Protein AF-A0A838LSX4-F1 (afdb_monomer)

Solvent-accessible surface area (backbone atoms only — not comparable to full-atom values): 9476 Å² total; per-residue (Å²): 144,74,70,77,76,72,71,79,78,75,76,94,67,82,82,68,80,80,72,77,83,83,76,77,92,66,97,64,89,69,87,85,80,82,88,71,59,92,86,58,56,43,78,74,40,74,70,41,43,54,50,51,55,50,60,54,26,50,59,39,53,52,52,49,52,52,52,51,52,51,51,52,49,24,51,74,71,32,69,74,45,32,50,52,50,56,55,54,53,70,35,70,69,42,47,53,48,52,53,51,32,49,53,31,48,53,54,39,52,56,54,46,39,66,45,46,34,74,77,55,77,50,71,60,88,96,43,67,61,58,46,68,58,53,29,49,51,50,54,52,53,50,51,53,51,51,51,52,51,41,49,78,69,61,77,110

Foldseek 3Di:
DPPPVVPPPDDDDPPDPPDPPDDDDDPDPPDDDDDADPPCNLVPDVVSVLVVLLVVLVVLVVVVVVLVVCLVVLVVVDDVSNVVSVVVCPDPVNVVSVVVNVVSVVSNQLVVLLVVCVVDFDDDPPDTDPSVVSSVVSVVVVVVVVVVVCVVVVVD

Structure (mmCIF, N/CA/C/O backbone):
data_AF-A0A838LSX4-F1
#
_entry.id   AF-A0A838LSX4-F1
#
loop_
_atom_site.group_PDB
_atom_site.id
_atom_site.type_symbol
_atom_site.label_atom_id
_atom_site.label_alt_id
_atom_site.label_comp_id
_atom_site.label_asym_id
_atom_site.label_entity_id
_atom_site.label_seq_id
_atom_site.pdbx_PDB_ins_code
_atom_site.Cartn_x
_atom_site.Cartn_y
_atom_site.Cartn_z
_atom_site.occupancy
_atom_site.B_iso_or_equiv
_atom_site.auth_seq_id
_atom_site.auth_comp_id
_atom_site.auth_asym_id
_atom_site.auth_atom_id
_atom_site.pdbx_PDB_model_num
ATOM 1 N N . MET A 1 1 ? 42.060 -38.963 18.675 1.00 53.47 1 MET A N 1
ATOM 2 C CA . MET A 1 1 ? 40.838 -38.138 18.550 1.00 53.47 1 MET A CA 1
ATOM 3 C C . MET A 1 1 ? 40.656 -37.359 19.849 1.00 53.47 1 MET A C 1
ATOM 5 O O . MET A 1 1 ? 39.907 -37.780 20.714 1.00 53.47 1 MET A O 1
ATOM 9 N N . GLY A 1 2 ? 41.459 -36.313 20.049 1.00 52.62 2 GLY A N 1
ATOM 10 C CA . GLY A 1 2 ? 41.552 -35.622 21.344 1.00 52.62 2 GLY A CA 1
ATOM 11 C C . GLY A 1 2 ? 42.337 -34.308 21.316 1.00 52.62 2 GLY A C 1
ATOM 12 O O . GLY A 1 2 ? 42.137 -33.486 22.196 1.00 52.62 2 GLY A O 1
ATOM 13 N N . GLU A 1 3 ? 43.154 -34.060 20.284 1.00 52.06 3 GLU A N 1
ATOM 14 C CA . GLU A 1 3 ? 43.886 -32.787 20.151 1.00 52.06 3 GLU A CA 1
ATOM 15 C C . GLU A 1 3 ? 43.244 -31.773 19.191 1.00 52.06 3 GLU A C 1
ATOM 17 O O . GLU A 1 3 ? 43.412 -30.570 19.371 1.00 52.06 3 GLU A O 1
ATOM 22 N N . GLU A 1 4 ? 42.447 -32.205 18.209 1.00 49.50 4 GLU A N 1
ATOM 23 C CA . GLU A 1 4 ? 41.834 -31.272 17.244 1.00 49.50 4 GLU A CA 1
ATOM 24 C C . GLU A 1 4 ? 40.677 -30.447 17.822 1.00 49.50 4 GLU A C 1
ATOM 26 O O . GLU A 1 4 ? 40.402 -29.349 17.342 1.00 49.50 4 GLU A O 1
ATOM 31 N N . MET A 1 5 ? 40.016 -30.922 18.882 1.00 43.97 5 MET A N 1
ATOM 32 C CA . MET A 1 5 ? 38.844 -30.233 19.432 1.00 43.97 5 MET A CA 1
ATOM 33 C C . MET A 1 5 ? 39.205 -29.079 20.381 1.00 43.97 5 MET A C 1
ATOM 35 O O . MET A 1 5 ? 38.393 -28.182 20.589 1.00 43.97 5 MET A O 1
ATOM 39 N N . SER A 1 6 ? 40.439 -29.031 20.899 1.00 46.91 6 SER A N 1
ATOM 40 C CA . SER A 1 6 ? 40.867 -27.955 21.806 1.00 46.91 6 SER A CA 1
ATOM 41 C C . SER A 1 6 ? 41.340 -26.688 21.080 1.00 46.91 6 SER A C 1
ATOM 43 O O . SER A 1 6 ? 41.577 -25.666 21.722 1.00 46.91 6 SER A O 1
ATOM 45 N N . ARG A 1 7 ? 41.471 -26.720 19.746 1.00 47.84 7 ARG A N 1
ATOM 46 C CA . ARG A 1 7 ? 42.014 -25.604 18.953 1.00 47.84 7 ARG A CA 1
ATOM 47 C C . ARG A 1 7 ? 40.962 -24.585 18.495 1.00 47.84 7 ARG A C 1
ATOM 49 O O . ARG A 1 7 ? 41.330 -23.513 18.032 1.00 47.84 7 ARG A O 1
ATOM 56 N N . ASN A 1 8 ? 39.673 -24.891 18.667 1.00 46.22 8 ASN A N 1
ATOM 57 C CA . ASN A 1 8 ? 38.553 -24.060 18.197 1.00 46.22 8 ASN A CA 1
ATOM 58 C C . ASN A 1 8 ? 37.846 -23.241 19.296 1.00 46.22 8 ASN A C 1
ATOM 60 O O . ASN A 1 8 ? 36.782 -22.685 19.046 1.00 46.22 8 ASN A O 1
ATOM 64 N N . LEU A 1 9 ? 38.421 -23.130 20.500 1.00 52.47 9 LEU A N 1
ATOM 65 C CA . LEU A 1 9 ? 37.825 -22.374 21.620 1.00 52.47 9 LEU A CA 1
ATOM 66 C C . LEU A 1 9 ? 38.553 -21.059 21.966 1.00 52.47 9 LEU A C 1
ATOM 68 O O . LEU A 1 9 ? 38.362 -20.502 23.043 1.00 52.47 9 LEU A O 1
ATOM 72 N N . GLY A 1 10 ? 39.363 -20.520 21.052 1.00 40.75 10 GLY A N 1
ATOM 73 C CA . GLY A 1 10 ? 40.124 -19.288 21.275 1.00 40.75 10 GLY A CA 1
ATOM 74 C C . GLY A 1 10 ? 39.608 -18.080 20.492 1.00 40.75 10 GLY A C 1
ATOM 75 O O . GLY A 1 10 ? 39.889 -17.959 19.308 1.00 40.75 10 GLY A O 1
ATOM 76 N N . ALA A 1 11 ? 38.973 -17.154 21.214 1.00 44.41 11 ALA A N 1
ATOM 77 C CA . ALA A 1 11 ? 38.907 -15.715 20.940 1.00 44.41 11 ALA A CA 1
ATOM 78 C C . ALA A 1 11 ? 38.062 -15.219 19.748 1.00 44.41 11 ALA A C 1
ATOM 80 O O . ALA A 1 11 ? 38.494 -15.139 18.599 1.00 44.41 11 ALA A O 1
ATOM 81 N N . GLY A 1 12 ? 36.887 -14.683 20.095 1.00 50.06 12 GLY A N 1
ATOM 82 C CA . GLY A 1 12 ? 36.326 -13.548 19.378 1.00 50.06 12 GLY A CA 1
ATOM 83 C C . GLY A 1 12 ? 37.281 -12.358 19.483 1.00 50.06 12 GLY A C 1
ATOM 84 O O . GLY A 1 12 ? 37.413 -11.750 20.540 1.00 50.06 12 GLY A O 1
ATOM 85 N N . ALA A 1 13 ? 37.935 -12.029 18.376 1.00 45.75 13 ALA A N 1
ATOM 86 C CA . ALA A 1 13 ? 38.534 -10.726 18.146 1.00 45.75 13 ALA A CA 1
ATOM 87 C C . ALA A 1 13 ? 37.780 -10.105 16.969 1.00 45.75 13 ALA A C 1
ATOM 89 O O . ALA A 1 13 ? 37.648 -10.720 15.907 1.00 45.75 13 ALA A O 1
ATOM 90 N N . ALA A 1 14 ? 37.214 -8.920 17.191 1.00 47.16 14 ALA A N 1
ATOM 91 C CA . ALA A 1 14 ? 36.550 -8.135 16.165 1.00 47.16 14 ALA A CA 1
ATOM 92 C C . ALA A 1 14 ? 37.438 -8.068 14.913 1.00 47.16 14 ALA A C 1
ATOM 94 O O . ALA A 1 14 ? 38.617 -7.733 15.008 1.00 47.16 14 ALA A O 1
ATOM 95 N N . ARG A 1 15 ? 36.884 -8.405 13.742 1.00 46.94 15 ARG A N 1
ATOM 96 C CA . ARG A 1 15 ? 37.566 -8.151 12.470 1.00 46.94 15 ARG A CA 1
ATOM 97 C C . ARG A 1 15 ? 37.748 -6.641 12.355 1.00 46.94 15 ARG A C 1
ATOM 99 O O . ARG A 1 15 ? 36.783 -5.936 12.068 1.00 46.94 15 ARG A O 1
ATOM 106 N N . GLU A 1 16 ? 38.959 -6.154 12.598 1.00 51.12 16 GLU A N 1
ATOM 107 C CA . GLU A 1 16 ? 39.336 -4.805 12.193 1.00 51.12 16 GLU A CA 1
ATOM 108 C C . GLU A 1 16 ? 39.003 -4.631 10.702 1.00 51.12 16 GLU A C 1
ATOM 110 O O . GLU A 1 16 ? 39.187 -5.575 9.919 1.00 51.12 16 GLU A O 1
ATOM 115 N N . PRO A 1 17 ? 38.493 -3.462 10.277 1.00 46.56 17 PRO A N 1
ATOM 116 C CA . PRO A 1 17 ? 38.353 -3.187 8.860 1.00 46.56 17 PRO A CA 1
ATOM 117 C C . PRO A 1 17 ? 39.750 -3.273 8.244 1.00 46.56 17 PRO A C 1
ATOM 119 O O . PRO A 1 17 ? 40.626 -2.471 8.563 1.00 46.56 17 PRO A O 1
ATOM 122 N N . GLN A 1 18 ? 39.966 -4.285 7.398 1.00 51.12 18 GLN A N 1
ATOM 123 C CA . GLN A 1 18 ? 41.215 -4.459 6.667 1.00 51.12 18 GLN A CA 1
ATOM 124 C C . GLN A 1 18 ? 41.540 -3.141 5.962 1.00 51.12 18 GLN A C 1
ATOM 126 O O . GLN A 1 18 ? 40.846 -2.728 5.032 1.00 51.12 18 GLN A O 1
ATOM 131 N N . SER A 1 19 ? 42.577 -2.458 6.441 1.00 55.09 19 SER A N 1
ATOM 132 C CA . SER A 1 19 ? 43.117 -1.292 5.754 1.00 55.09 19 SER A CA 1
ATOM 133 C 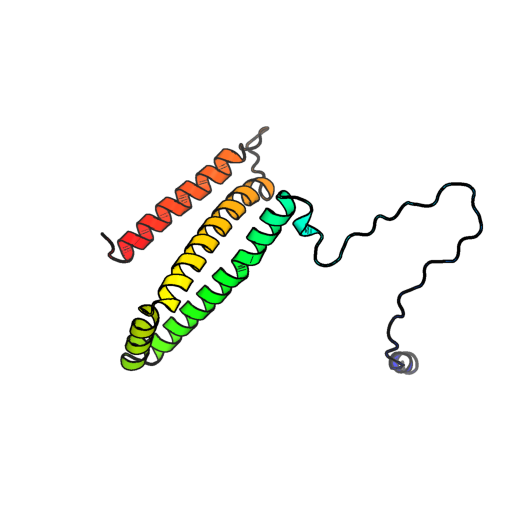C . SER A 1 19 ? 43.663 -1.760 4.402 1.00 55.09 19 SER A C 1
ATOM 135 O O . SER A 1 19 ? 44.322 -2.804 4.354 1.00 55.09 19 SER A O 1
ATOM 137 N N . PRO A 1 20 ? 43.386 -1.052 3.293 1.00 59.81 20 PRO A N 1
ATOM 138 C CA . PRO A 1 20 ? 43.807 -1.512 1.979 1.00 59.81 20 PRO A CA 1
ATOM 139 C C . PRO A 1 20 ? 45.341 -1.614 1.905 1.00 59.81 20 PRO A C 1
ATOM 141 O O . PRO A 1 20 ? 46.043 -0.818 2.540 1.00 59.81 20 PRO A O 1
ATOM 144 N N . PRO A 1 21 ? 45.886 -2.572 1.130 1.00 56.78 21 PRO A N 1
ATOM 145 C CA . PRO A 1 21 ? 47.327 -2.744 0.989 1.00 56.78 21 PRO A CA 1
ATOM 146 C C . PRO A 1 21 ? 47.976 -1.452 0.476 1.00 56.78 21 PRO A C 1
ATOM 148 O O . PRO A 1 21 ? 47.554 -0.871 -0.526 1.00 56.78 21 PRO A O 1
ATOM 151 N N . ARG A 1 22 ? 49.017 -0.988 1.179 1.00 58.19 22 ARG A N 1
ATOM 152 C CA . ARG A 1 22 ? 49.764 0.224 0.821 1.00 58.19 22 ARG A CA 1
ATOM 153 C C . ARG A 1 22 ? 50.559 -0.054 -0.459 1.00 58.19 22 ARG A C 1
ATOM 155 O O . ARG A 1 22 ? 51.497 -0.845 -0.452 1.00 58.19 22 ARG A O 1
ATOM 162 N N . ALA A 1 23 ? 50.143 0.560 -1.564 1.00 55.22 23 ALA A N 1
ATOM 163 C CA . ALA A 1 23 ? 50.655 0.238 -2.889 1.00 55.22 23 ALA A CA 1
ATOM 164 C C . ALA A 1 23 ? 52.114 0.685 -3.094 1.00 55.22 23 ALA A C 1
ATOM 166 O O . ALA A 1 23 ? 52.453 1.862 -2.943 1.00 55.22 23 ALA A O 1
ATOM 167 N N . GLY A 1 24 ? 52.953 -0.261 -3.527 1.00 51.22 24 GLY A N 1
ATOM 168 C CA . GLY A 1 24 ? 54.132 0.030 -4.336 1.00 51.22 24 GLY A CA 1
ATOM 169 C C . GLY A 1 24 ? 53.711 0.723 -5.635 1.00 51.22 24 GLY A C 1
ATOM 170 O O . GLY A 1 24 ? 52.668 0.423 -6.215 1.00 51.22 24 GLY A O 1
ATOM 171 N N . ARG A 1 25 ? 54.507 1.708 -6.051 1.00 56.16 25 ARG A N 1
ATOM 172 C CA . ARG A 1 25 ? 54.215 2.636 -7.147 1.00 56.16 25 ARG A CA 1
ATOM 173 C C . ARG A 1 25 ? 54.259 1.902 -8.499 1.00 56.16 25 ARG A C 1
ATOM 175 O O . ARG A 1 25 ? 55.329 1.752 -9.075 1.00 56.16 25 ARG A O 1
ATOM 182 N N . VAL A 1 26 ? 53.103 1.470 -9.005 1.00 55.72 26 VAL A N 1
ATOM 183 C CA . VAL A 1 26 ? 52.923 1.021 -10.397 1.00 55.72 26 VAL A CA 1
ATOM 184 C C . VAL A 1 26 ? 52.313 2.181 -11.185 1.00 55.72 26 VAL A C 1
ATOM 186 O O . VAL A 1 26 ? 51.292 2.736 -10.787 1.00 55.72 26 VAL A O 1
ATOM 189 N N . GLY A 1 27 ? 52.983 2.603 -12.258 1.00 60.47 27 GLY A N 1
ATOM 190 C CA . GLY A 1 27 ? 52.539 3.696 -13.123 1.00 60.47 27 GLY A CA 1
ATOM 191 C C . GLY A 1 27 ? 51.207 3.375 -13.803 1.00 60.47 27 GLY A C 1
ATOM 192 O O . GLY A 1 27 ? 51.131 2.480 -14.635 1.00 60.47 27 GLY A O 1
ATOM 193 N N . GLY A 1 28 ? 50.173 4.123 -13.428 1.00 62.03 28 GLY A N 1
ATOM 194 C CA . GLY A 1 28 ? 48.805 4.045 -13.936 1.00 62.03 28 GLY A CA 1
ATOM 195 C C . GLY A 1 28 ? 47.872 4.597 -12.863 1.00 62.03 28 GLY A C 1
ATOM 196 O O . GLY A 1 28 ? 47.977 4.193 -11.707 1.00 62.03 28 GLY A O 1
ATOM 197 N N . ALA A 1 29 ? 47.022 5.574 -13.193 1.00 73.12 29 ALA A N 1
ATOM 198 C CA . ALA A 1 29 ? 46.089 6.139 -12.218 1.00 73.12 29 ALA A CA 1
ATOM 199 C C . ALA A 1 29 ? 45.244 5.000 -11.623 1.00 73.12 29 ALA A C 1
ATOM 201 O O . ALA A 1 29 ? 44.574 4.278 -12.361 1.00 73.12 29 ALA A O 1
ATOM 202 N N . GLY A 1 30 ? 45.335 4.801 -10.305 1.00 78.75 30 GLY A N 1
ATOM 203 C CA . GLY A 1 30 ? 44.582 3.754 -9.616 1.00 78.75 30 GLY A CA 1
ATOM 204 C C . GLY A 1 30 ? 43.068 3.904 -9.834 1.00 78.75 30 GLY A C 1
ATOM 205 O O . GLY A 1 30 ? 42.610 4.981 -10.229 1.00 78.75 30 GLY A O 1
ATOM 206 N N . PRO A 1 31 ? 42.272 2.851 -9.578 1.00 84.81 31 PRO A N 1
ATOM 207 C CA . PRO A 1 31 ? 40.828 2.908 -9.769 1.00 84.81 31 PRO A CA 1
ATOM 208 C C . PRO A 1 31 ? 40.212 4.067 -8.978 1.00 84.81 31 PRO A C 1
ATOM 210 O O . PRO A 1 31 ? 40.365 4.148 -7.759 1.00 84.81 31 PRO A O 1
ATOM 213 N N . LEU A 1 32 ? 39.497 4.959 -9.665 1.00 89.81 32 LEU A N 1
ATOM 214 C CA . LEU A 1 32 ? 38.750 6.030 -9.014 1.00 89.81 32 LEU A CA 1
ATOM 215 C C . LEU A 1 32 ? 37.507 5.437 -8.335 1.00 89.81 32 LEU A C 1
ATOM 217 O O . LEU A 1 32 ? 36.548 5.059 -9.009 1.00 89.81 32 LEU A O 1
ATOM 221 N N . ILE A 1 33 ? 37.508 5.374 -7.003 1.00 91.12 33 ILE A N 1
ATOM 222 C CA . ILE A 1 33 ? 36.345 4.955 -6.211 1.00 91.12 33 ILE A CA 1
ATOM 223 C C . ILE A 1 33 ? 35.494 6.189 -5.915 1.00 91.12 33 ILE A C 1
ATOM 225 O O . ILE A 1 33 ? 35.948 7.132 -5.271 1.00 91.12 33 ILE A O 1
ATOM 229 N N . ARG A 1 34 ? 34.244 6.191 -6.385 1.00 88.94 34 ARG A N 1
ATOM 230 C CA . ARG A 1 34 ? 33.300 7.269 -6.081 1.00 88.94 34 ARG A CA 1
ATOM 231 C C . ARG A 1 34 ? 32.646 7.026 -4.727 1.00 88.94 34 ARG A C 1
ATOM 233 O O . ARG A 1 34 ? 31.995 6.003 -4.531 1.00 88.94 34 ARG A O 1
ATOM 240 N N . GLU A 1 35 ? 32.732 8.008 -3.842 1.00 90.12 35 GLU A N 1
ATOM 241 C CA . GLU A 1 35 ? 32.001 7.981 -2.578 1.00 90.12 35 GLU A CA 1
ATOM 242 C C . GLU A 1 35 ? 30.491 8.151 -2.808 1.00 90.12 35 GLU A C 1
ATOM 244 O O . GLU A 1 35 ? 30.034 9.041 -3.538 1.00 90.12 35 GLU A O 1
ATOM 249 N N . VAL A 1 36 ? 29.702 7.283 -2.174 1.00 91.38 36 VAL A N 1
ATOM 250 C CA . VAL A 1 36 ? 28.238 7.349 -2.165 1.00 91.38 36 VAL A CA 1
ATOM 251 C C . VAL A 1 36 ? 27.790 7.616 -0.728 1.00 91.38 36 VAL A C 1
ATOM 253 O O . VAL A 1 36 ? 28.122 6.825 0.153 1.00 91.38 36 VAL A O 1
ATOM 256 N N . PRO A 1 37 ? 27.034 8.700 -0.465 1.00 92.62 37 PRO A N 1
ATOM 257 C CA . PRO A 1 37 ? 26.531 8.973 0.875 1.00 92.62 37 PRO A CA 1
ATOM 258 C C . PRO A 1 37 ? 25.662 7.813 1.386 1.00 92.62 37 PRO A C 1
ATOM 260 O O . PRO A 1 37 ? 24.742 7.406 0.674 1.00 92.62 37 PRO A O 1
ATOM 263 N N . PRO A 1 38 ? 25.878 7.309 2.611 1.00 88.75 38 PRO A N 1
ATOM 264 C CA . PRO A 1 38 ? 25.198 6.104 3.087 1.00 88.75 38 PRO A CA 1
ATOM 265 C C . PRO A 1 38 ? 23.682 6.291 3.256 1.00 88.75 38 PRO A C 1
ATOM 267 O O . PRO A 1 38 ? 22.918 5.365 3.004 1.00 88.75 38 PRO A O 1
ATOM 270 N N . THR A 1 39 ? 23.225 7.489 3.633 1.00 91.50 39 THR A N 1
ATOM 271 C CA . THR A 1 39 ? 21.823 7.743 4.018 1.00 91.50 39 THR A CA 1
ATOM 272 C C . THR A 1 39 ? 21.062 8.668 3.075 1.00 91.50 39 THR A C 1
ATOM 274 O O . THR A 1 39 ? 19.844 8.734 3.151 1.00 91.50 39 THR A O 1
ATOM 277 N N . THR A 1 40 ? 21.742 9.391 2.183 1.00 94.62 40 THR A N 1
ATOM 278 C CA . THR A 1 40 ? 21.109 10.420 1.334 1.00 94.62 40 THR A CA 1
ATOM 279 C C . THR A 1 40 ? 21.243 10.143 -0.160 1.00 94.62 40 THR A C 1
ATOM 281 O O . THR A 1 40 ? 20.801 10.946 -0.985 1.00 94.62 40 THR A O 1
ATOM 284 N N . TRP A 1 41 ? 21.809 8.993 -0.546 1.00 94.00 41 TRP A N 1
ATOM 285 C CA . TRP A 1 41 ? 22.009 8.625 -1.951 1.00 94.00 41 TRP A CA 1
ATOM 286 C C . TRP A 1 41 ? 20.710 8.633 -2.769 1.00 94.00 41 TRP A C 1
ATOM 288 O O . TRP A 1 41 ? 20.731 8.975 -3.953 1.00 94.00 41 TRP A O 1
ATOM 298 N N . PHE A 1 42 ? 19.574 8.312 -2.148 1.00 93.50 42 PHE A N 1
ATOM 299 C CA . PHE A 1 42 ? 18.293 8.206 -2.838 1.00 93.50 42 PHE A CA 1
ATOM 300 C C . PHE A 1 42 ? 17.653 9.561 -3.175 1.00 93.50 42 PHE A C 1
ATOM 302 O O . PHE A 1 42 ? 16.832 9.629 -4.086 1.00 93.50 42 PHE A O 1
ATOM 309 N N . PHE A 1 43 ? 18.069 10.663 -2.539 1.00 95.31 43 PHE A N 1
ATOM 310 C CA . PHE A 1 43 ? 17.617 12.013 -2.913 1.00 95.31 43 PHE A CA 1
ATOM 311 C C . PHE A 1 43 ? 18.233 12.510 -4.226 1.00 95.31 43 PHE A C 1
ATOM 313 O O . PHE A 1 43 ? 17.787 13.502 -4.794 1.00 95.31 43 PHE A O 1
ATOM 320 N N . ARG A 1 44 ? 19.254 11.818 -4.742 1.00 91.06 44 ARG A N 1
ATOM 321 C CA . ARG A 1 44 ? 20.032 12.273 -5.902 1.00 91.06 44 ARG A CA 1
ATOM 322 C C . ARG A 1 44 ? 19.307 12.117 -7.236 1.00 91.06 44 ARG A C 1
ATOM 324 O O . ARG A 1 44 ? 19.713 12.741 -8.210 1.00 91.06 44 ARG A O 1
ATOM 331 N N . HIS A 1 45 ? 18.300 11.248 -7.322 1.00 95.00 45 HIS A N 1
ATOM 332 C CA . HIS A 1 45 ? 17.595 10.999 -8.576 1.00 95.00 45 HIS A CA 1
ATOM 333 C C . HIS A 1 45 ? 16.139 10.567 -8.323 1.00 95.00 45 HIS A C 1
ATOM 335 O O . HIS A 1 45 ? 15.900 9.687 -7.494 1.00 95.00 45 HIS A O 1
ATOM 341 N N . PRO A 1 46 ? 15.149 11.068 -9.091 1.00 95.44 46 PRO A N 1
ATOM 342 C CA . PRO A 1 46 ? 13.730 10.746 -8.884 1.00 95.44 46 PRO A CA 1
ATOM 343 C C . PRO A 1 46 ? 13.391 9.248 -9.006 1.00 95.44 46 PRO A C 1
ATOM 345 O O . PRO A 1 46 ? 12.431 8.770 -8.409 1.00 95.44 46 PRO A O 1
ATOM 348 N N . ARG A 1 47 ? 14.189 8.475 -9.755 1.00 94.88 47 ARG A N 1
ATOM 349 C CA . ARG A 1 47 ? 14.092 6.997 -9.793 1.00 94.88 47 ARG A CA 1
ATOM 350 C C . ARG A 1 47 ? 14.351 6.357 -8.424 1.00 94.88 47 ARG A C 1
ATOM 352 O O . ARG A 1 47 ? 13.630 5.436 -8.062 1.00 94.88 47 ARG A O 1
ATOM 359 N N . TYR A 1 48 ? 15.337 6.846 -7.674 1.00 95.31 48 TYR A N 1
ATOM 360 C CA . TYR A 1 48 ? 15.649 6.322 -6.344 1.00 95.31 48 TYR A CA 1
ATOM 361 C C . TYR A 1 48 ? 14.592 6.735 -5.321 1.00 95.31 48 TYR A C 1
ATOM 363 O O . TYR A 1 48 ? 14.213 5.921 -4.489 1.00 95.31 48 TYR A O 1
ATOM 371 N N . LEU A 1 49 ? 14.033 7.943 -5.448 1.00 96.12 49 LEU A N 1
ATOM 372 C CA . LEU A 1 49 ? 12.890 8.364 -4.633 1.00 96.12 49 LEU A CA 1
ATOM 373 C C . LEU A 1 49 ? 11.672 7.458 -4.834 1.00 96.12 49 LEU A C 1
ATOM 375 O O . LEU A 1 49 ? 11.086 7.016 -3.855 1.00 96.12 49 LEU A O 1
ATOM 379 N N . ARG A 1 50 ? 11.316 7.122 -6.082 1.00 95.81 50 ARG A N 1
ATOM 380 C CA . ARG A 1 50 ? 10.218 6.174 -6.354 1.00 95.81 50 ARG A CA 1
ATOM 381 C C . ARG A 1 50 ? 10.505 4.772 -5.819 1.00 95.81 50 ARG A C 1
ATOM 383 O O . ARG A 1 50 ? 9.604 4.128 -5.300 1.00 95.81 50 ARG A O 1
ATOM 390 N N . TYR A 1 51 ? 11.751 4.313 -5.926 1.00 94.75 51 TYR A N 1
ATOM 391 C CA . TYR A 1 51 ? 12.171 3.053 -5.315 1.00 94.75 51 TYR A CA 1
ATOM 392 C C . TYR A 1 51 ? 11.959 3.081 -3.794 1.00 94.75 51 TYR A C 1
ATOM 394 O O . TYR A 1 51 ? 11.248 2.233 -3.271 1.00 94.75 51 TYR A O 1
ATOM 402 N N . MET A 1 52 ? 12.476 4.097 -3.098 1.00 96.38 52 MET A N 1
ATOM 403 C CA . MET A 1 52 ? 12.313 4.217 -1.646 1.00 96.38 52 MET A CA 1
ATOM 404 C C . MET A 1 52 ? 10.848 4.378 -1.236 1.00 96.38 52 MET A C 1
ATOM 406 O O . MET A 1 52 ? 10.418 3.757 -0.271 1.00 96.38 52 MET A O 1
ATOM 410 N N . ALA A 1 53 ? 10.062 5.157 -1.985 1.00 96.00 53 ALA A N 1
ATOM 411 C CA . ALA A 1 53 ? 8.628 5.294 -1.751 1.00 96.00 53 ALA A CA 1
ATOM 412 C C . ALA A 1 53 ? 7.917 3.936 -1.820 1.00 96.00 53 ALA A C 1
ATOM 414 O O . ALA A 1 53 ? 7.042 3.666 -1.002 1.00 96.00 53 ALA A O 1
ATOM 415 N N . ARG A 1 54 ? 8.319 3.064 -2.756 1.00 96.50 54 ARG A N 1
ATOM 416 C CA . ARG A 1 54 ? 7.777 1.705 -2.861 1.00 96.50 54 ARG A CA 1
ATOM 417 C C . ARG A 1 54 ? 8.135 0.890 -1.631 1.00 96.50 54 ARG A C 1
ATOM 419 O O . ARG A 1 54 ? 7.242 0.285 -1.054 1.00 96.50 54 ARG A O 1
ATOM 426 N N . GLU A 1 55 ? 9.393 0.902 -1.207 1.00 96.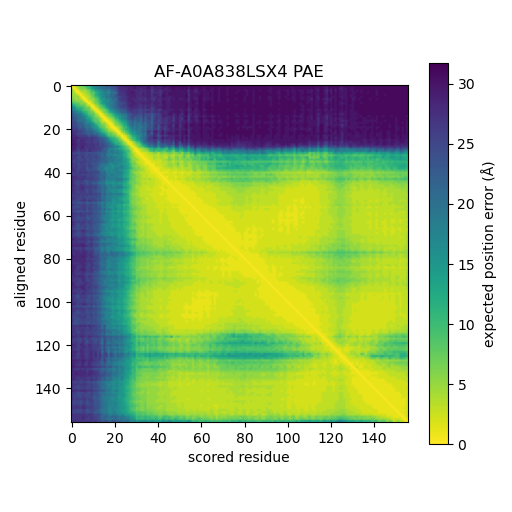62 55 GLU A N 1
ATOM 427 C CA . GLU A 1 55 ? 9.812 0.148 -0.021 1.00 96.62 55 GLU A CA 1
ATOM 428 C C . GLU A 1 55 ? 9.072 0.621 1.243 1.00 96.62 55 GLU A C 1
ATOM 430 O O . GLU A 1 55 ? 8.588 -0.199 2.011 1.00 96.62 55 GLU A O 1
ATOM 435 N N . ILE A 1 56 ? 8.868 1.932 1.417 1.00 97.19 56 ILE A N 1
ATOM 436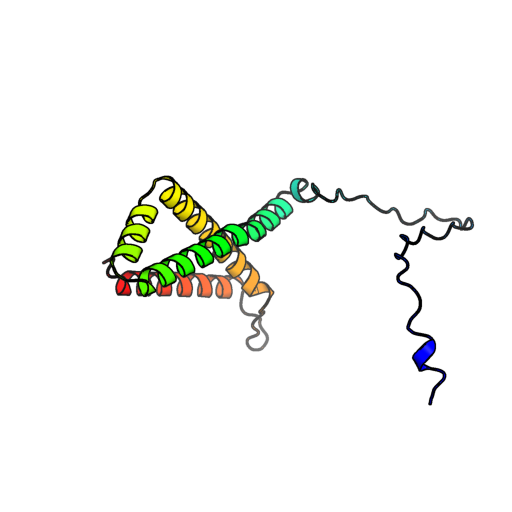 C CA . ILE A 1 56 ? 8.160 2.517 2.573 1.00 97.19 56 ILE A CA 1
ATOM 437 C C . ILE A 1 56 ? 6.695 2.062 2.669 1.00 97.19 56 ILE A C 1
ATOM 439 O O . ILE A 1 56 ? 6.145 2.013 3.772 1.00 97.19 56 ILE A O 1
ATOM 443 N N . THR A 1 57 ? 6.052 1.672 1.559 1.00 98.12 57 THR A N 1
ATOM 444 C CA . THR A 1 57 ? 4.677 1.133 1.611 1.00 98.12 57 THR A CA 1
ATOM 445 C C . THR A 1 57 ? 4.539 -0.079 2.534 1.00 98.12 57 THR A C 1
ATOM 447 O O . THR A 1 57 ? 3.467 -0.273 3.107 1.00 98.12 57 THR A O 1
ATOM 450 N N . CYS A 1 58 ? 5.613 -0.853 2.748 1.00 97.31 58 CYS A N 1
ATOM 451 C CA . CYS A 1 58 ? 5.590 -2.027 3.620 1.00 97.31 58 CYS A CA 1
ATOM 452 C C . CYS A 1 58 ? 5.255 -1.682 5.077 1.00 97.31 58 CYS A C 1
ATOM 454 O O . CYS A 1 58 ? 4.635 -2.491 5.761 1.00 97.31 58 CYS A O 1
ATOM 456 N N . ILE A 1 59 ? 5.588 -0.470 5.536 1.00 98.31 59 ILE A N 1
ATOM 457 C CA . ILE A 1 59 ? 5.279 -0.010 6.894 1.00 98.31 59 ILE A CA 1
ATOM 458 C C . ILE A 1 59 ? 3.763 0.103 7.068 1.00 98.31 59 ILE A C 1
ATOM 460 O O . ILE A 1 59 ? 3.219 -0.363 8.066 1.00 98.31 59 ILE A O 1
ATOM 464 N N . PHE A 1 60 ? 3.069 0.670 6.080 1.00 98.06 60 PHE A N 1
ATOM 465 C CA . PHE A 1 60 ? 1.615 0.815 6.113 1.00 98.06 60 PHE A CA 1
ATOM 466 C C . PHE A 1 60 ? 0.908 -0.532 5.995 1.00 98.06 60 PHE A C 1
ATOM 468 O O . PHE A 1 60 ? -0.002 -0.807 6.771 1.00 98.06 60 PHE A O 1
ATOM 475 N N . VAL A 1 61 ? 1.352 -1.386 5.068 1.00 97.38 61 VAL A N 1
ATOM 476 C CA . VAL A 1 61 ? 0.793 -2.735 4.896 1.00 97.38 61 VAL A CA 1
ATOM 477 C C . VAL A 1 61 ? 1.002 -3.566 6.165 1.00 97.38 61 VAL A C 1
ATOM 479 O O . VAL A 1 61 ? 0.056 -4.159 6.672 1.00 97.38 61 VAL A O 1
ATOM 482 N N . GLY A 1 62 ? 2.210 -3.553 6.735 1.00 98.12 62 GLY A N 1
ATOM 483 C CA . GLY A 1 62 ? 2.525 -4.253 7.980 1.00 98.12 62 GLY A CA 1
ATOM 484 C C . GLY A 1 62 ? 1.709 -3.741 9.168 1.00 98.12 62 GLY A C 1
ATOM 485 O O . GLY A 1 62 ? 1.137 -4.539 9.909 1.00 98.12 62 GLY A O 1
ATOM 486 N N . ALA A 1 63 ? 1.582 -2.420 9.320 1.00 98.25 63 ALA A N 1
ATOM 487 C CA . ALA A 1 63 ? 0.735 -1.822 10.351 1.00 98.25 63 ALA A CA 1
ATOM 488 C C . ALA A 1 63 ? -0.745 -2.202 10.172 1.00 98.25 63 ALA A C 1
ATOM 490 O O . ALA A 1 63 ? -1.433 -2.480 11.154 1.00 98.25 63 ALA A O 1
ATOM 491 N N . TYR A 1 64 ? -1.231 -2.268 8.929 1.00 98.38 64 TYR A N 1
ATOM 492 C CA . TYR A 1 64 ? -2.595 -2.700 8.634 1.00 98.38 64 TYR A CA 1
ATOM 493 C C . TYR A 1 64 ? -2.812 -4.179 8.984 1.00 98.38 64 TYR A C 1
ATOM 495 O O . TYR A 1 64 ? -3.821 -4.518 9.596 1.00 98.38 64 TYR A O 1
ATOM 503 N N . CYS A 1 65 ? -1.842 -5.055 8.699 1.00 98.38 65 CYS A N 1
ATOM 504 C CA . CYS A 1 65 ? -1.880 -6.452 9.141 1.00 98.38 65 CYS A CA 1
ATOM 505 C C . CYS A 1 65 ? -1.981 -6.567 10.669 1.00 98.38 65 CYS A C 1
ATOM 507 O O . CYS A 1 65 ? -2.788 -7.347 11.169 1.00 98.38 65 CYS A O 1
ATOM 509 N N . VAL A 1 66 ? -1.214 -5.768 11.421 1.00 98.38 66 VAL A N 1
ATOM 510 C CA . VAL A 1 66 ? -1.325 -5.718 12.890 1.00 98.38 66 VAL A CA 1
ATOM 511 C C . VAL A 1 66 ? -2.721 -5.260 13.316 1.00 98.38 66 VAL A C 1
ATOM 513 O O . VAL A 1 66 ? -3.321 -5.887 14.185 1.00 98.38 66 VAL A O 1
ATOM 516 N N . LEU A 1 67 ? -3.276 -4.223 12.682 1.00 98.25 67 LEU A N 1
ATOM 517 C CA . LEU A 1 67 ? -4.635 -3.749 12.959 1.00 98.25 67 LEU A CA 1
ATOM 518 C C . LEU A 1 67 ? -5.690 -4.844 12.725 1.00 98.25 67 LEU A C 1
ATOM 520 O O . LEU A 1 67 ? -6.596 -4.995 13.543 1.00 98.25 67 LEU A O 1
ATOM 524 N N . LEU A 1 68 ? -5.553 -5.645 11.665 1.00 98.06 68 LEU A N 1
ATOM 525 C CA . LEU A 1 68 ? -6.437 -6.787 11.405 1.00 98.06 68 LEU A CA 1
ATOM 526 C C . LEU A 1 68 ? -6.304 -7.880 12.473 1.00 98.06 68 LEU A C 1
ATOM 528 O O . LEU A 1 68 ? -7.315 -8.418 12.917 1.00 98.06 68 LEU A O 1
ATOM 532 N N . VAL A 1 69 ? -5.083 -8.182 12.926 1.00 98.56 69 VAL A N 1
ATOM 533 C CA . VAL A 1 69 ? -4.851 -9.135 14.026 1.00 98.56 69 VAL A CA 1
ATOM 534 C C . VAL A 1 69 ? -5.488 -8.639 15.325 1.00 98.56 69 VAL A C 1
ATOM 536 O O . VAL A 1 69 ? -6.119 -9.425 16.029 1.00 98.56 69 VAL A O 1
ATOM 539 N N . LEU A 1 70 ? -5.390 -7.341 15.625 1.00 98.31 70 LEU A N 1
ATOM 540 C CA . LEU A 1 70 ? -6.074 -6.738 16.771 1.00 98.31 70 LEU A CA 1
ATOM 541 C C . LEU A 1 70 ? -7.598 -6.836 16.633 1.00 98.31 70 LEU A C 1
ATOM 543 O O . LEU A 1 70 ? -8.268 -7.191 17.598 1.00 98.31 70 LEU A O 1
ATOM 547 N N . GLY A 1 71 ? -8.139 -6.597 15.436 1.00 98.19 71 GLY A N 1
ATOM 548 C CA . GLY A 1 71 ? -9.563 -6.778 15.155 1.00 98.19 71 GLY A CA 1
ATOM 549 C C . GLY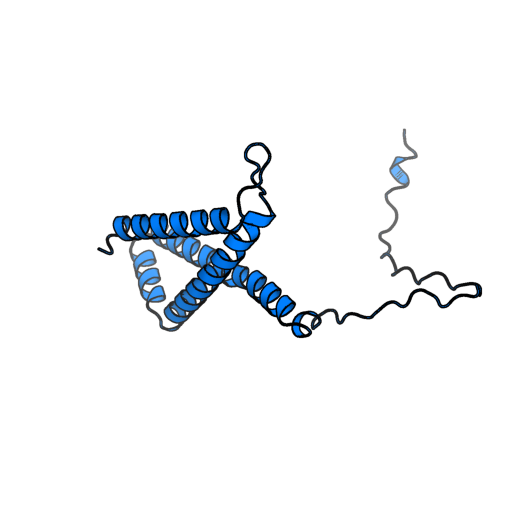 A 1 71 ? -10.025 -8.221 15.368 1.00 98.19 71 GLY A C 1
ATOM 550 O O . GLY A 1 71 ? -11.054 -8.449 16.002 1.00 98.19 71 GLY A O 1
ATOM 551 N N . LEU A 1 72 ? -9.239 -9.201 14.910 1.00 98.44 72 LEU A N 1
ATOM 552 C CA . LEU A 1 72 ? -9.514 -10.624 15.120 1.00 98.44 72 LEU A CA 1
ATOM 553 C C . LEU A 1 72 ? -9.445 -11.005 16.605 1.00 98.44 72 LEU A C 1
ATOM 555 O O . LEU A 1 72 ? -10.307 -11.730 17.097 1.00 98.44 72 LEU A O 1
ATOM 559 N N . HIS A 1 73 ? -8.452 -10.489 17.330 1.00 98.44 73 HIS A N 1
ATOM 560 C CA . HIS A 1 73 ? -8.329 -10.684 18.771 1.00 98.44 73 HIS A CA 1
ATOM 561 C C . HIS A 1 73 ? -9.534 -10.100 19.525 1.00 98.44 73 HIS A C 1
ATOM 563 O O . HIS A 1 73 ? -10.130 -10.784 20.353 1.00 98.44 73 HIS A O 1
ATOM 569 N N . SER A 1 74 ? -9.939 -8.865 19.213 1.00 98.25 74 SER A N 1
ATOM 570 C CA . SER A 1 74 ? -11.126 -8.234 19.805 1.00 98.25 74 SER A CA 1
ATOM 571 C C . SER A 1 74 ? -12.414 -8.985 19.477 1.00 98.25 74 SER A C 1
ATOM 573 O O . SER A 1 74 ? -13.285 -9.094 20.335 1.00 98.25 74 SER A O 1
ATOM 575 N N . LEU A 1 75 ? -12.527 -9.546 18.270 1.00 98.12 75 LEU A N 1
ATOM 576 C CA . LEU A 1 75 ? -13.656 -10.394 17.892 1.00 98.12 75 LEU A CA 1
ATOM 577 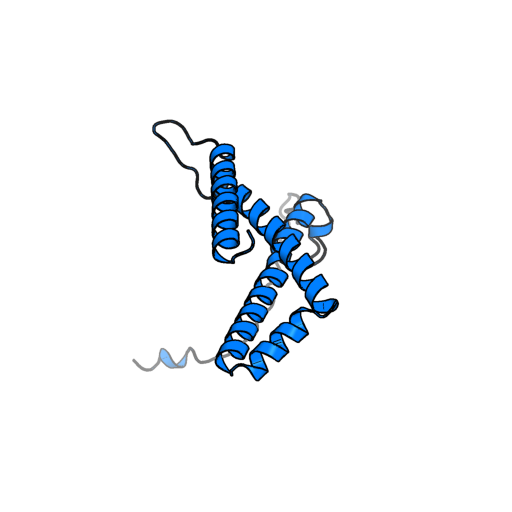C C . LEU A 1 75 ? -13.701 -11.682 18.732 1.00 98.12 75 LEU A C 1
ATOM 579 O O . LEU A 1 75 ? -14.760 -12.051 19.234 1.00 98.12 75 LEU A O 1
ATOM 583 N N . ALA A 1 76 ? -12.553 -12.334 18.935 1.00 98.19 76 ALA A N 1
ATOM 584 C CA . ALA A 1 76 ? -12.445 -13.537 19.761 1.00 98.19 76 ALA A CA 1
ATOM 585 C C . ALA A 1 76 ? -12.709 -13.269 21.256 1.00 98.19 76 ALA A C 1
ATOM 587 O O . ALA A 1 76 ? -13.223 -14.138 21.955 1.00 98.19 76 ALA A O 1
ATOM 588 N N . ALA A 1 77 ? -12.394 -12.065 21.742 1.00 97.81 77 ALA A N 1
ATOM 589 C CA . ALA A 1 77 ? -12.626 -11.643 23.125 1.00 97.81 77 ALA A CA 1
ATOM 590 C C . ALA A 1 77 ? -14.104 -11.335 23.449 1.00 97.81 77 ALA A C 1
ATOM 592 O O . ALA A 1 77 ? -14.446 -11.096 24.608 1.00 97.81 77 ALA A O 1
ATOM 593 N N . GLY A 1 78 ? -14.987 -11.355 22.447 1.00 98.00 78 GLY A N 1
ATOM 594 C CA . GLY A 1 78 ? -16.427 -11.188 22.609 1.00 98.00 78 GLY A CA 1
ATOM 595 C C . GLY A 1 78 ? -16.936 -9.780 22.304 1.00 98.00 78 GLY A C 1
ATOM 596 O O . GLY A 1 78 ? -16.185 -8.837 22.047 1.00 98.00 78 GLY A O 1
ATOM 597 N N . GLN A 1 79 ? -18.262 -9.649 22.337 1.00 97.88 79 GLN A N 1
ATOM 598 C CA . GLN A 1 79 ? -18.979 -8.478 21.832 1.00 97.88 79 GLN A CA 1
ATOM 599 C C . GLN A 1 79 ? -18.498 -7.130 22.406 1.00 97.88 79 GLN A C 1
ATOM 601 O O . GLN A 1 79 ? -18.232 -6.236 21.602 1.00 97.88 79 GLN A O 1
ATOM 606 N N . PRO A 1 80 ? -18.285 -6.959 23.729 1.00 97.94 80 PRO A N 1
ATOM 607 C CA . PRO A 1 80 ? -17.857 -5.665 24.264 1.00 97.94 80 PRO A CA 1
ATOM 608 C C . PRO A 1 80 ? -16.491 -5.209 23.730 1.00 97.94 80 PRO A C 1
ATOM 610 O O . PRO A 1 80 ? -16.282 -4.025 23.470 1.00 97.94 80 PRO A O 1
ATOM 613 N N . SER A 1 81 ? -15.551 -6.144 23.538 1.00 97.88 81 SER A N 1
ATOM 614 C CA . SER A 1 81 ? -14.220 -5.825 23.008 1.00 97.88 81 SER A CA 1
ATOM 615 C C . SER A 1 81 ? -14.288 -5.451 21.529 1.00 97.88 81 SER A C 1
ATOM 617 O O . SER A 1 81 ? -13.642 -4.495 21.095 1.00 97.88 81 SER A O 1
ATOM 619 N N . TYR A 1 82 ? -15.109 -6.165 20.758 1.00 98.25 82 TYR A N 1
ATOM 620 C CA . TYR A 1 82 ? -15.305 -5.876 19.345 1.00 98.25 82 TYR A CA 1
ATOM 621 C C . TYR A 1 82 ? -15.994 -4.524 19.113 1.00 98.25 82 TYR A C 1
ATOM 623 O O . TYR A 1 82 ? -15.554 -3.745 18.271 1.00 98.25 82 TYR A O 1
ATOM 631 N N . GLU A 1 83 ? -17.012 -4.181 19.904 1.00 98.25 83 GLU A N 1
ATOM 632 C CA . GLU A 1 83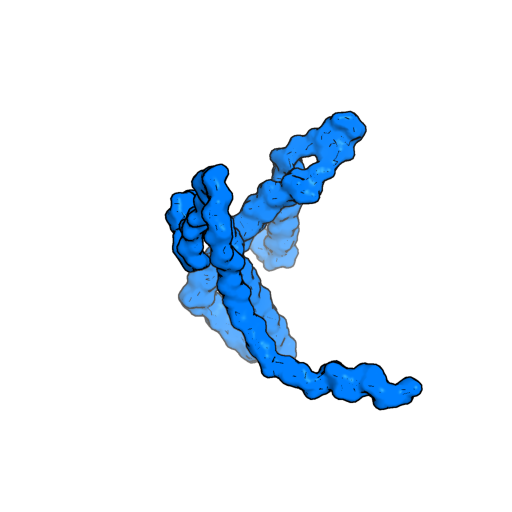 ? -17.661 -2.866 19.837 1.00 98.25 83 GL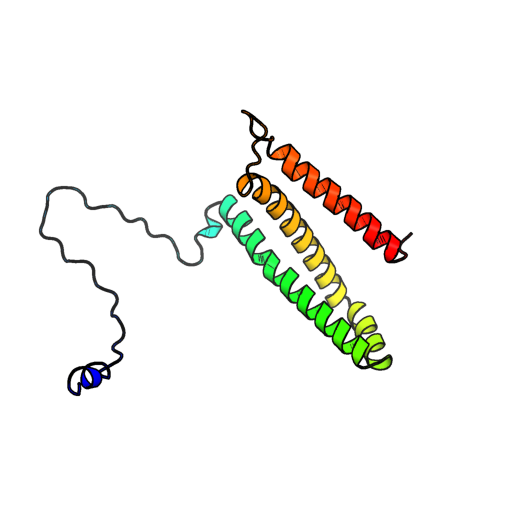U A CA 1
ATOM 633 C C . GLU A 1 83 ? -16.683 -1.728 20.160 1.00 98.25 83 GLU A C 1
ATOM 635 O O . GLU A 1 83 ? -16.644 -0.724 19.444 1.00 98.25 83 GLU A O 1
ATOM 640 N N . ALA A 1 84 ? -15.829 -1.902 21.176 1.00 97.75 84 ALA A N 1
ATOM 641 C CA . ALA A 1 84 ? -14.780 -0.936 21.495 1.00 97.75 84 ALA A CA 1
ATOM 642 C C . ALA A 1 84 ? -13.784 -0.758 20.334 1.00 97.75 84 ALA A C 1
ATOM 644 O O . ALA A 1 84 ? -13.402 0.371 20.011 1.00 97.75 84 ALA A O 1
ATOM 645 N N . PHE A 1 85 ? -13.408 -1.849 19.659 1.00 98.19 85 PHE A N 1
ATOM 646 C CA . PHE A 1 85 ? -12.582 -1.798 18.452 1.00 98.19 85 PHE A CA 1
ATOM 647 C C . PHE A 1 85 ? -13.268 -1.007 17.326 1.00 98.19 85 PHE A C 1
ATOM 649 O O . PHE A 1 85 ? -12.656 -0.110 16.745 1.00 98.19 85 PHE A O 1
ATOM 656 N N . LEU A 1 86 ? -14.557 -1.250 17.063 1.00 97.81 86 LEU A N 1
ATOM 657 C CA . LEU A 1 86 ? -15.320 -0.504 16.054 1.00 97.81 86 LEU A CA 1
ATOM 658 C C . LEU A 1 86 ? -15.416 0.995 16.373 1.00 97.81 86 LEU A C 1
ATOM 660 O O . LEU A 1 86 ? -15.332 1.824 15.465 1.00 97.81 86 LEU A O 1
ATOM 664 N N . VAL A 1 87 ? -15.564 1.366 17.648 1.00 97.94 87 VAL A N 1
ATOM 665 C CA . VAL A 1 87 ? -15.533 2.773 18.077 1.00 97.94 87 VAL A CA 1
ATOM 666 C C . VAL A 1 87 ? -14.156 3.388 17.816 1.00 97.94 87 VAL A C 1
ATOM 668 O O . VAL A 1 87 ? -14.079 4.490 17.270 1.00 97.94 87 VAL A O 1
ATOM 671 N N . ALA A 1 88 ? -13.070 2.673 18.123 1.00 97.38 88 ALA A N 1
ATOM 672 C CA . ALA A 1 88 ? -11.711 3.139 17.845 1.00 97.38 88 ALA A CA 1
ATOM 673 C C . ALA A 1 88 ? -11.476 3.384 16.342 1.00 97.38 88 ALA A C 1
ATOM 675 O O . ALA A 1 88 ? -10.857 4.390 15.971 1.00 97.38 88 ALA A O 1
ATOM 676 N N . LEU A 1 89 ? -12.036 2.531 15.473 1.00 97.62 89 LEU A N 1
ATOM 677 C CA . LEU A 1 89 ? -11.931 2.684 14.019 1.00 97.62 89 LEU A CA 1
ATOM 678 C C . LEU A 1 89 ? -12.575 3.971 13.486 1.00 97.62 89 LEU A C 1
ATOM 680 O O . LEU A 1 89 ? -12.114 4.498 12.473 1.00 97.62 89 LEU A O 1
ATOM 684 N N . ARG A 1 90 ? -13.596 4.499 14.172 1.00 97.50 90 ARG A N 1
ATOM 685 C CA . ARG A 1 90 ? -14.299 5.741 13.798 1.00 97.50 90 ARG A CA 1
ATOM 686 C C . ARG A 1 90 ? -13.550 7.014 14.195 1.00 97.50 90 ARG A C 1
ATOM 688 O O . ARG A 1 90 ? -13.977 8.107 13.831 1.00 97.50 90 ARG A O 1
ATOM 695 N N . SER A 1 91 ? -12.456 6.904 14.948 1.00 98.00 91 SER A N 1
ATOM 696 C CA . SER A 1 91 ? -11.666 8.072 15.342 1.00 98.00 91 SER A CA 1
ATOM 697 C C . SER A 1 91 ? -11.027 8.762 14.121 1.00 98.00 91 SER A C 1
ATOM 699 O O . SER A 1 91 ? -10.616 8.081 13.176 1.00 98.00 91 SER A O 1
ATOM 701 N N . PRO A 1 92 ? -10.861 10.101 14.128 1.00 97.81 92 PRO A N 1
ATOM 702 C CA . PRO A 1 92 ? -10.234 10.818 13.014 1.00 97.81 92 PRO A CA 1
ATOM 703 C C . PRO A 1 92 ? -8.829 10.305 12.671 1.00 97.81 92 PRO A C 1
ATOM 705 O O . PRO A 1 92 ? -8.482 10.177 11.500 1.00 97.81 92 PRO A O 1
ATOM 708 N N . ALA A 1 93 ? -8.036 9.953 13.689 1.00 97.31 93 ALA A N 1
ATOM 709 C CA . ALA A 1 93 ? -6.700 9.392 13.504 1.00 97.31 93 ALA A CA 1
ATOM 710 C C . ALA A 1 93 ? -6.741 8.034 12.785 1.00 97.31 93 ALA A C 1
ATOM 712 O O . ALA A 1 93 ? -5.956 7.804 11.866 1.00 97.31 93 ALA A O 1
ATOM 713 N N . SER A 1 94 ? -7.689 7.165 13.156 1.00 97.62 94 SER A N 1
ATOM 714 C CA . SER A 1 94 ? -7.899 5.890 12.470 1.00 97.62 94 SER A CA 1
ATOM 715 C C . SER A 1 94 ? -8.295 6.103 11.012 1.00 97.62 94 SER A C 1
ATOM 717 O O . SER A 1 94 ? -7.707 5.485 10.128 1.00 97.62 94 SER A O 1
ATOM 719 N N . ILE A 1 95 ? -9.231 7.012 10.730 1.00 98.00 95 ILE A N 1
ATOM 720 C CA . ILE A 1 95 ? -9.671 7.303 9.357 1.00 98.00 95 ILE A CA 1
ATOM 721 C C . ILE A 1 95 ? -8.493 7.788 8.500 1.00 98.00 95 ILE A C 1
ATOM 723 O O . ILE A 1 95 ? -8.271 7.263 7.410 1.00 98.00 95 ILE A O 1
ATOM 727 N N . ILE A 1 96 ? -7.693 8.732 9.009 1.00 98.38 96 ILE A N 1
ATOM 728 C CA . ILE A 1 96 ? -6.485 9.216 8.322 1.00 98.38 96 ILE A CA 1
ATOM 729 C C . ILE A 1 96 ? -5.521 8.058 8.052 1.00 98.38 96 ILE A C 1
ATOM 731 O O . ILE A 1 96 ? -5.037 7.912 6.930 1.00 98.38 96 ILE A O 1
ATOM 735 N N . PHE A 1 97 ? -5.275 7.202 9.047 1.00 98.25 97 PHE A N 1
ATOM 736 C CA . PHE A 1 97 ? -4.423 6.030 8.876 1.00 98.25 97 PHE A CA 1
ATOM 737 C C . PHE A 1 97 ? -4.943 5.089 7.780 1.00 98.25 97 PHE A C 1
ATOM 739 O O . PHE A 1 97 ? -4.162 4.673 6.929 1.00 98.25 97 PHE A O 1
ATOM 746 N N . HIS A 1 98 ? -6.246 4.795 7.745 1.00 98.25 98 HIS A N 1
ATOM 747 C CA . HIS A 1 98 ? -6.843 3.926 6.727 1.00 98.25 98 HIS A CA 1
ATOM 748 C C . HIS A 1 98 ? -6.705 4.514 5.321 1.00 98.25 98 HIS A C 1
ATOM 750 O O . HIS A 1 98 ? -6.378 3.784 4.390 1.00 98.25 98 HIS A O 1
ATOM 756 N N . LEU A 1 99 ? -6.886 5.828 5.159 1.00 98.31 99 LEU A N 1
ATOM 757 C CA . LEU A 1 99 ? -6.687 6.498 3.871 1.00 98.31 99 LEU A CA 1
ATOM 758 C C . LEU A 1 99 ? -5.224 6.432 3.412 1.00 98.31 99 LEU A C 1
ATOM 760 O O . LEU A 1 99 ? -4.958 6.152 2.242 1.00 98.31 99 LEU A O 1
ATOM 764 N N . LEU A 1 100 ? -4.273 6.638 4.327 1.00 98.25 100 LEU A N 1
ATOM 765 C CA . LEU A 1 100 ? -2.844 6.506 4.032 1.00 98.25 100 LEU A CA 1
ATOM 766 C C . LEU A 1 100 ? -2.470 5.062 3.685 1.00 98.25 100 LEU A C 1
ATOM 768 O O . LEU A 1 100 ? -1.764 4.832 2.704 1.00 98.25 100 LEU A O 1
ATOM 772 N N . ALA A 1 101 ? -2.973 4.089 4.447 1.00 98.31 101 ALA A N 1
ATOM 773 C CA . ALA A 1 101 ? -2.748 2.672 4.195 1.00 98.31 101 ALA A CA 1
ATOM 774 C C . ALA A 1 101 ? -3.352 2.231 2.857 1.00 98.31 101 ALA A C 1
ATOM 776 O O . ALA A 1 101 ? -2.716 1.483 2.112 1.00 98.31 101 ALA A O 1
ATOM 777 N N . LEU A 1 102 ? -4.531 2.748 2.507 1.00 97.88 102 LEU A N 1
ATOM 778 C CA . LEU A 1 102 ? -5.168 2.510 1.219 1.00 97.88 102 LEU A CA 1
ATOM 779 C C . LEU A 1 102 ? -4.319 3.080 0.077 1.00 97.88 102 LEU A C 1
ATOM 781 O O . LEU A 1 102 ? -3.970 2.347 -0.845 1.00 97.88 102 LEU A O 1
ATOM 785 N N . ALA A 1 103 ? -3.914 4.351 0.160 1.00 98.12 103 ALA A N 1
ATOM 786 C CA . ALA A 1 103 ? -3.060 4.983 -0.846 1.00 98.12 103 ALA A CA 1
ATOM 787 C C . ALA A 1 103 ? -1.715 4.248 -1.013 1.00 98.12 103 ALA A C 1
ATOM 789 O O . ALA A 1 103 ? -1.278 3.994 -2.139 1.00 98.12 103 ALA A O 1
ATOM 790 N N . ALA A 1 104 ? -1.087 3.849 0.097 1.00 98.00 104 ALA A N 1
ATOM 791 C CA . ALA A 1 104 ? 0.136 3.054 0.089 1.00 98.00 104 ALA A CA 1
ATOM 792 C C . ALA A 1 104 ? -0.079 1.684 -0.573 1.00 98.00 104 ALA A C 1
ATOM 794 O O . ALA A 1 104 ? 0.747 1.271 -1.383 1.00 98.00 104 ALA A O 1
ATOM 795 N N . SER A 1 105 ? -1.199 1.013 -0.293 1.00 97.56 105 SER A N 1
ATOM 796 C CA . SER A 1 105 ? -1.541 -0.289 -0.881 1.00 97.56 105 SER A CA 1
ATOM 797 C C . SER A 1 105 ? -1.798 -0.194 -2.386 1.00 97.56 105 SER A C 1
ATOM 799 O O . SER A 1 105 ? -1.322 -1.038 -3.142 1.00 97.56 105 SER A O 1
ATOM 801 N N . PHE A 1 106 ? -2.467 0.866 -2.851 1.00 97.50 106 PHE A N 1
ATOM 802 C CA . PHE A 1 106 ? -2.637 1.148 -4.281 1.00 97.50 106 PHE A CA 1
ATOM 803 C C . PHE A 1 106 ? -1.296 1.357 -4.987 1.00 97.50 106 PHE A C 1
ATOM 805 O O . PHE A 1 106 ? -1.035 0.756 -6.032 1.00 97.50 106 PHE A O 1
ATOM 812 N N . TYR A 1 107 ? -0.423 2.187 -4.408 1.00 97.50 107 TYR A N 1
ATOM 813 C CA . TYR A 1 107 ? 0.913 2.423 -4.952 1.00 97.50 107 TYR A CA 1
ATOM 814 C C . TYR A 1 107 ? 1.761 1.140 -4.958 1.00 97.50 107 TYR A C 1
ATOM 816 O O . TYR A 1 107 ? 2.434 0.831 -5.948 1.00 97.50 107 TYR A O 1
ATOM 824 N N . HIS A 1 108 ? 1.681 0.353 -3.884 1.00 97.06 108 HIS A N 1
ATOM 825 C CA . HIS A 1 108 ? 2.335 -0.944 -3.765 1.00 97.06 108 HIS A CA 1
ATOM 826 C C . HIS A 1 108 ? 1.875 -1.906 -4.868 1.00 97.06 108 HIS A C 1
ATOM 828 O O . HIS A 1 108 ? 2.700 -2.387 -5.642 1.00 97.06 108 HIS A O 1
ATOM 834 N N . ALA A 1 109 ? 0.564 -2.121 -5.009 1.00 96.12 109 ALA A N 1
ATOM 835 C CA . ALA A 1 109 ? -0.002 -3.011 -6.019 1.00 96.12 109 ALA A CA 1
ATOM 836 C C . ALA A 1 109 ? 0.394 -2.586 -7.441 1.00 96.12 109 ALA A C 1
ATOM 838 O O . ALA A 1 109 ? 0.885 -3.402 -8.221 1.00 96.12 109 ALA A O 1
ATOM 839 N N . ALA A 1 110 ? 0.278 -1.294 -7.765 1.00 95.25 110 ALA A N 1
ATOM 840 C CA . ALA A 1 110 ? 0.625 -0.784 -9.089 1.00 95.25 110 ALA A CA 1
ATOM 841 C C . ALA A 1 110 ? 2.109 -0.993 -9.437 1.00 95.25 110 ALA A C 1
ATOM 843 O O . ALA A 1 110 ? 2.452 -1.381 -10.557 1.00 95.25 110 ALA A O 1
ATOM 844 N N . THR A 1 111 ? 3.016 -0.749 -8.489 1.00 95.25 111 THR A N 1
ATOM 845 C CA . THR A 1 111 ? 4.451 -0.982 -8.718 1.00 95.25 111 THR A CA 1
ATOM 846 C C . THR A 1 111 ? 4.791 -2.471 -8.785 1.00 95.25 111 THR A C 1
ATOM 848 O O . THR A 1 111 ? 5.653 -2.848 -9.582 1.00 95.25 111 THR A O 1
ATOM 851 N N . TRP A 1 112 ? 4.095 -3.317 -8.020 1.00 94.31 112 TRP A N 1
ATOM 852 C CA . TRP A 1 112 ? 4.257 -4.768 -8.054 1.00 94.31 112 TRP A CA 1
ATOM 853 C C . TRP A 1 112 ? 3.779 -5.361 -9.388 1.00 94.31 112 TRP A C 1
ATOM 855 O O . TRP A 1 112 ? 4.557 -6.056 -10.038 1.00 94.31 112 TRP A O 1
ATOM 865 N N . PHE A 1 113 ? 2.594 -4.996 -9.894 1.00 93.81 113 PHE A N 1
ATOM 866 C CA . PHE A 1 113 ? 2.104 -5.459 -11.205 1.00 93.81 113 PHE A CA 1
ATOM 867 C C . PHE A 1 113 ? 3.076 -5.122 -12.343 1.00 93.81 113 PHE A C 1
ATOM 869 O O . PHE A 1 113 ? 3.344 -5.958 -13.202 1.00 93.81 113 PHE A O 1
ATOM 876 N N . ASN A 1 114 ? 3.694 -3.941 -12.321 1.00 90.44 114 ASN A N 1
ATOM 877 C CA . ASN A 1 114 ? 4.708 -3.568 -13.313 1.00 90.44 114 ASN A CA 1
ATOM 878 C C . ASN A 1 114 ? 6.055 -4.289 -13.126 1.00 90.44 114 ASN A C 1
ATOM 880 O O . ASN A 1 114 ? 6.846 -4.373 -14.067 1.00 90.44 114 ASN A O 1
ATOM 884 N N . ALA A 1 115 ? 6.342 -4.800 -11.929 1.00 91.12 115 ALA A N 1
ATOM 885 C CA . ALA A 1 115 ? 7.517 -5.626 -11.677 1.00 91.12 115 ALA A CA 1
ATOM 886 C C . ALA A 1 115 ? 7.309 -7.079 -12.141 1.00 91.12 115 ALA A C 1
ATOM 888 O O . ALA A 1 115 ? 8.247 -7.672 -12.672 1.00 91.12 115 ALA A O 1
ATOM 889 N N . THR A 1 116 ? 6.093 -7.629 -12.007 1.00 87.00 116 THR A N 1
ATOM 890 C CA . THR A 1 116 ? 5.790 -9.038 -12.344 1.00 87.00 116 THR A CA 1
ATOM 891 C C . THR A 1 116 ? 6.166 -9.410 -13.776 1.00 87.00 116 THR A C 1
ATOM 893 O O . THR A 1 116 ? 6.824 -10.426 -13.980 1.00 87.00 116 THR A O 1
ATOM 896 N N . GLN A 1 117 ? 5.857 -8.555 -14.757 1.00 84.62 117 GLN A N 1
ATOM 897 C CA . GLN A 1 117 ? 6.169 -8.807 -16.171 1.00 84.62 117 GLN A CA 1
ATOM 898 C C . GLN A 1 117 ? 7.672 -8.994 -16.444 1.00 84.62 117 GLN A C 1
ATOM 900 O O . GLN A 1 117 ? 8.048 -9.650 -17.406 1.00 84.62 117 GLN A O 1
ATOM 905 N N . LYS A 1 118 ? 8.538 -8.402 -15.608 1.00 87.69 118 LYS A N 1
ATOM 906 C CA . LYS A 1 118 ? 9.998 -8.507 -15.745 1.00 87.69 118 LYS A CA 1
ATOM 907 C C . LYS A 1 118 ? 10.555 -9.733 -15.033 1.00 87.69 118 LYS A C 1
ATOM 909 O O . LYS A 1 118 ? 11.588 -10.247 -15.439 1.00 87.69 118 LYS A O 1
ATOM 914 N N . ALA A 1 119 ? 9.899 -10.159 -13.956 1.00 89.06 119 ALA A N 1
ATOM 915 C CA . ALA A 1 119 ? 10.299 -11.324 -13.176 1.00 89.06 119 ALA A CA 1
ATOM 916 C C . ALA A 1 119 ? 9.818 -12.641 -13.804 1.00 89.06 119 ALA A C 1
ATOM 918 O O . ALA A 1 119 ? 10.449 -13.674 -13.608 1.00 89.06 119 ALA A O 1
ATOM 919 N N . MET A 1 120 ? 8.712 -12.601 -14.551 1.00 87.94 120 MET A N 1
ATOM 920 C CA . MET A 1 120 ? 8.079 -13.771 -15.161 1.00 87.94 120 MET A CA 1
ATOM 921 C C . MET A 1 120 ? 7.871 -13.548 -16.665 1.00 87.94 120 MET A C 1
ATOM 923 O O . MET A 1 120 ? 6.743 -13.296 -17.096 1.00 87.94 120 MET A O 1
ATOM 927 N N . PRO A 1 121 ? 8.938 -13.600 -17.481 1.00 87.00 121 PRO A N 1
ATOM 928 C CA . PRO A 1 121 ? 8.787 -13.583 -18.929 1.00 87.00 121 PRO A CA 1
ATOM 929 C C . PRO A 1 121 ? 8.091 -14.874 -19.380 1.00 87.00 121 PRO A C 1
ATOM 931 O O . PRO A 1 121 ? 8.605 -15.972 -19.178 1.00 87.00 121 PRO A O 1
ATOM 934 N N . ILE A 1 122 ? 6.905 -14.743 -19.974 1.00 90.06 122 ILE A N 1
ATOM 935 C CA . ILE A 1 122 ? 6.135 -15.878 -20.495 1.00 90.06 122 ILE A CA 1
ATOM 936 C C . ILE A 1 122 ? 6.457 -16.024 -21.979 1.00 90.06 122 ILE A C 1
ATOM 938 O O . ILE A 1 122 ? 6.203 -15.102 -22.753 1.00 90.06 122 ILE A O 1
ATOM 942 N N . GLN A 1 123 ? 7.007 -17.171 -22.371 1.00 92.75 123 GLN A N 1
ATOM 943 C CA . GLN A 1 123 ? 7.255 -17.515 -23.770 1.00 92.75 123 GLN A CA 1
ATOM 944 C C . GLN A 1 123 ? 6.097 -18.361 -24.313 1.00 92.75 123 GLN A C 1
ATOM 946 O O . GLN A 1 123 ? 5.692 -19.339 -23.685 1.00 92.75 123 GLN A O 1
ATOM 951 N N . LEU A 1 124 ? 5.566 -17.987 -25.475 1.00 90.31 124 LEU A N 1
ATOM 952 C CA . LEU A 1 124 ? 4.548 -18.725 -26.218 1.00 90.31 124 LEU A CA 1
ATOM 953 C C . LEU A 1 124 ? 5.092 -19.031 -27.617 1.00 90.31 124 LEU A C 1
ATOM 955 O O . LEU A 1 124 ? 5.123 -18.169 -28.492 1.00 90.31 124 LEU A O 1
ATOM 959 N N . GLY A 1 125 ? 5.538 -20.274 -27.816 1.00 93.19 125 GLY A N 1
ATOM 960 C CA . GLY A 1 125 ? 6.240 -20.668 -29.037 1.00 93.19 125 GLY A CA 1
ATOM 961 C C . GLY A 1 125 ? 7.572 -19.926 -29.171 1.00 93.19 125 GLY A C 1
ATOM 962 O O . GLY A 1 125 ? 8.399 -19.961 -28.262 1.00 93.19 125 GLY A O 1
ATOM 963 N N . GLU A 1 126 ? 7.757 -19.233 -30.292 1.00 93.38 126 GLU A N 1
ATOM 964 C CA . GLU A 1 126 ? 8.974 -18.463 -30.592 1.00 93.38 126 GLU A CA 1
ATOM 965 C C . GLU A 1 126 ? 8.925 -17.015 -30.063 1.00 93.38 126 GLU A C 1
ATOM 967 O O . GLU A 1 126 ? 9.925 -16.300 -30.120 1.00 93.38 126 GLU A O 1
ATOM 972 N N . GLU A 1 127 ? 7.780 -16.561 -29.538 1.00 93.69 127 GLU A N 1
ATOM 973 C CA . GLU A 1 127 ? 7.578 -15.176 -29.102 1.00 93.69 127 GLU A CA 1
ATOM 974 C C . GLU A 1 127 ? 7.370 -15.059 -27.586 1.00 93.69 127 GLU A C 1
ATOM 976 O O . GLU A 1 127 ? 6.871 -15.966 -26.918 1.00 93.69 127 GLU A O 1
ATOM 981 N N . PHE A 1 128 ? 7.728 -13.903 -27.024 1.00 92.25 128 PHE A N 1
ATOM 982 C CA . PHE A 1 12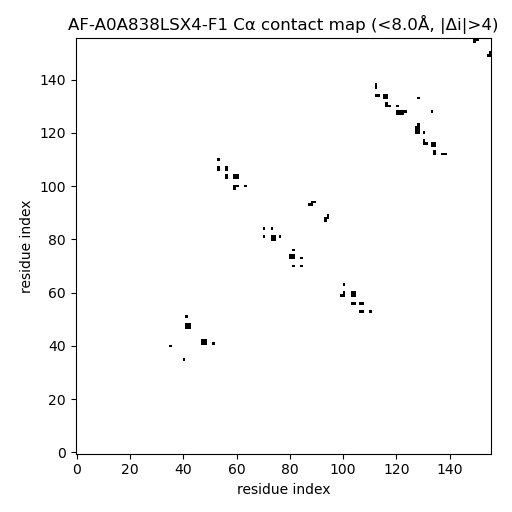8 ? 7.411 -13.561 -25.638 1.00 92.25 128 PHE A CA 1
ATOM 983 C C . PHE A 1 128 ? 6.110 -12.772 -25.556 1.00 92.25 128 PHE A C 1
ATOM 985 O O . PHE A 1 128 ? 5.878 -11.842 -26.329 1.00 92.25 128 PHE A O 1
ATOM 992 N N . VAL A 1 129 ? 5.291 -13.094 -24.555 1.00 93.06 129 VAL A N 1
ATOM 993 C CA . VAL A 1 129 ? 4.076 -12.339 -24.258 1.00 93.06 129 VAL A CA 1
ATOM 994 C C . VAL A 1 129 ? 4.450 -10.893 -23.919 1.00 93.06 129 VAL A C 1
ATOM 996 O O . VAL A 1 129 ? 5.288 -10.666 -23.038 1.00 93.06 129 VAL A O 1
ATOM 999 N N . PRO A 1 130 ? 3.809 -9.895 -24.552 1.00 92.25 130 PRO A N 1
ATOM 1000 C CA . PRO A 1 130 ? 4.032 -8.496 -24.226 1.00 92.25 130 PRO A CA 1
ATOM 1001 C C . PRO A 1 130 ? 3.785 -8.212 -22.737 1.00 92.25 130 PRO A C 1
ATOM 1003 O O . PRO A 1 130 ? 2.720 -8.508 -22.192 1.00 92.25 130 PRO A O 1
ATOM 1006 N N . GLY A 1 131 ? 4.760 -7.602 -22.058 1.00 89.81 131 GLY A N 1
ATOM 1007 C CA . GLY A 1 131 ? 4.682 -7.364 -20.611 1.00 89.81 131 GLY A CA 1
ATOM 1008 C C . GLY A 1 131 ? 3.505 -6.478 -20.182 1.00 89.81 131 GLY A C 1
ATOM 1009 O O . GLY A 1 131 ? 2.970 -6.644 -19.085 1.00 89.81 131 GLY A O 1
ATOM 1010 N N . ASN A 1 132 ? 3.044 -5.587 -21.066 1.00 90.19 132 ASN A N 1
ATOM 1011 C CA . ASN A 1 132 ? 1.844 -4.774 -20.859 1.00 90.19 132 ASN A CA 1
ATOM 1012 C C . ASN A 1 132 ? 0.563 -5.623 -20.764 1.00 90.19 132 ASN A C 1
ATOM 1014 O O . ASN A 1 132 ? -0.316 -5.290 -19.968 1.00 90.19 132 ASN A O 1
ATOM 1018 N N . LEU A 1 133 ? 0.474 -6.728 -21.513 1.00 92.81 133 LEU A N 1
ATOM 1019 C CA . LEU A 1 133 ? -0.641 -7.670 -21.439 1.00 92.81 133 LEU A CA 1
ATOM 1020 C C . LEU A 1 133 ? -0.656 -8.374 -20.079 1.00 92.81 133 LEU A C 1
ATOM 1022 O O . LEU A 1 133 ? -1.703 -8.457 -19.442 1.00 92.81 133 LEU A O 1
ATOM 1026 N N . ILE A 1 134 ? 0.518 -8.790 -19.590 1.00 92.69 134 ILE A N 1
ATOM 1027 C CA . ILE A 1 134 ? 0.674 -9.405 -18.264 1.00 92.69 134 ILE A CA 1
ATOM 1028 C C .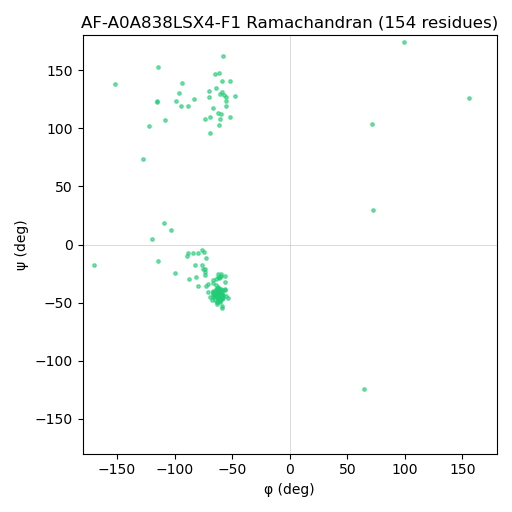 ILE A 1 134 ? 0.237 -8.425 -17.170 1.00 92.69 134 ILE A C 1
ATOM 1030 O O . ILE A 1 134 ? -0.578 -8.780 -16.318 1.00 92.69 134 ILE A O 1
ATOM 1034 N N . SER A 1 135 ? 0.718 -7.175 -17.191 1.00 92.38 135 SER A N 1
ATOM 1035 C CA . SER A 1 135 ? 0.275 -6.172 -16.212 1.00 92.38 135 SER A CA 1
ATOM 1036 C C . SER A 1 135 ? -1.221 -5.870 -16.328 1.00 92.38 135 SER A C 1
ATOM 1038 O O . SER A 1 135 ? -1.894 -5.750 -15.308 1.00 92.38 135 SER A O 1
ATOM 1040 N N . GLY A 1 136 ? -1.758 -5.794 -17.550 1.00 93.06 136 GLY A N 1
ATOM 1041 C CA . GLY A 1 136 ? -3.182 -5.558 -17.789 1.00 93.06 136 GLY A CA 1
ATOM 1042 C C . GLY A 1 136 ? -4.052 -6.659 -17.187 1.00 93.06 136 GLY A C 1
ATOM 1043 O O . GLY A 1 136 ? -5.017 -6.359 -16.488 1.00 93.06 136 GLY A O 1
ATOM 1044 N N . ALA A 1 137 ? -3.659 -7.923 -17.362 1.00 94.19 137 ALA A N 1
ATOM 1045 C CA . ALA A 1 137 ? -4.343 -9.065 -16.762 1.00 94.19 137 ALA A CA 1
ATOM 1046 C C . ALA A 1 137 ? -4.370 -8.988 -15.225 1.00 94.19 137 ALA A C 1
ATOM 1048 O O . ALA A 1 137 ? -5.409 -9.252 -14.623 1.00 94.19 137 ALA A O 1
ATOM 1049 N N . HIS A 1 138 ? -3.275 -8.557 -14.587 1.00 94.94 138 HIS A N 1
ATOM 1050 C CA . HIS A 1 138 ? -3.248 -8.354 -13.135 1.00 94.94 138 HIS A CA 1
ATOM 1051 C C . HIS A 1 138 ? -4.221 -7.263 -12.682 1.00 94.94 138 HIS A C 1
ATOM 1053 O O . HIS A 1 138 ? -4.950 -7.469 -11.716 1.00 94.94 138 HIS A O 1
ATOM 1059 N N . TYR A 1 139 ? -4.273 -6.125 -13.383 1.00 95.69 139 TYR A N 1
ATOM 1060 C CA . TYR A 1 139 ? -5.226 -5.060 -13.059 1.00 95.69 139 TYR A CA 1
ATOM 1061 C C . TYR A 1 139 ? -6.679 -5.518 -13.218 1.00 95.69 139 TYR A C 1
ATOM 1063 O O . TYR A 1 139 ? -7.501 -5.219 -12.354 1.00 95.69 139 TYR A O 1
ATOM 1071 N N . VAL A 1 140 ? -6.992 -6.267 -14.281 1.00 97.06 140 VAL A N 1
ATOM 1072 C CA . VAL A 1 140 ? -8.335 -6.825 -14.503 1.00 97.06 140 VAL A CA 1
ATOM 1073 C C . VAL A 1 140 ? -8.705 -7.803 -13.391 1.00 97.06 140 VAL A C 1
ATOM 1075 O O . VAL A 1 140 ? -9.769 -7.663 -12.789 1.00 97.06 140 VAL A O 1
ATOM 1078 N N . ALA A 1 141 ? -7.822 -8.752 -13.071 1.00 96.88 141 ALA A N 1
ATOM 1079 C CA . ALA A 1 141 ? -8.049 -9.719 -12.002 1.00 96.88 141 ALA A CA 1
ATOM 1080 C C . ALA A 1 141 ? -8.222 -9.033 -10.638 1.00 96.88 141 ALA A C 1
ATOM 1082 O O . ALA A 1 141 ? -9.128 -9.373 -9.880 1.00 96.88 141 ALA A O 1
ATOM 1083 N N . TRP A 1 142 ? -7.395 -8.028 -10.345 1.00 97.19 142 TRP A N 1
ATOM 1084 C CA . TRP A 1 142 ? -7.471 -7.243 -9.117 1.00 97.19 142 TRP A CA 1
ATOM 1085 C C . TRP A 1 142 ? -8.787 -6.456 -9.006 1.00 97.19 142 TRP A C 1
ATOM 1087 O O . TRP A 1 142 ? -9.422 -6.469 -7.949 1.00 97.19 142 TRP A O 1
ATOM 1097 N N . ALA A 1 143 ? -9.240 -5.818 -10.090 1.00 97.31 143 ALA A N 1
ATOM 1098 C CA . ALA A 1 143 ? -10.503 -5.081 -10.113 1.00 97.31 143 ALA A CA 1
ATOM 1099 C C . ALA A 1 143 ? -11.713 -6.016 -9.962 1.00 97.31 143 ALA A C 1
ATOM 1101 O O . ALA A 1 143 ? -12.597 -5.750 -9.149 1.00 97.31 143 ALA A O 1
ATOM 1102 N N . ALA A 1 144 ? -11.725 -7.139 -10.686 1.00 98.06 144 ALA A N 1
ATOM 1103 C CA . ALA A 1 144 ? -12.778 -8.146 -10.585 1.00 98.06 144 ALA A CA 1
ATOM 1104 C C . ALA A 1 144 ? -12.865 -8.732 -9.167 1.00 98.06 144 ALA A C 1
ATOM 1106 O O . ALA A 1 144 ? -13.949 -8.788 -8.589 1.00 98.06 144 ALA A O 1
ATOM 1107 N N . LEU A 1 145 ? -11.725 -9.097 -8.570 1.00 97.69 145 LEU A N 1
ATOM 1108 C CA . LEU A 1 145 ? -11.679 -9.607 -7.200 1.00 97.69 145 LEU A CA 1
ATOM 1109 C C . LEU A 1 145 ? -12.169 -8.563 -6.189 1.00 97.69 145 LEU A C 1
ATOM 1111 O O . LEU A 1 145 ? -12.922 -8.901 -5.280 1.00 97.69 145 LEU A O 1
ATOM 1115 N N . SER A 1 146 ? -11.797 -7.294 -6.369 1.00 96.62 146 SER A N 1
ATOM 1116 C CA . SER A 1 146 ? -12.275 -6.201 -5.516 1.00 96.62 146 SER A CA 1
ATOM 1117 C C . SER A 1 146 ? -13.799 -6.054 -5.584 1.00 96.62 146 SER A C 1
ATOM 1119 O O . SER A 1 146 ? -14.438 -5.909 -4.547 1.00 96.62 146 SER A O 1
ATOM 1121 N N . ILE A 1 147 ? -14.398 -6.160 -6.776 1.00 97.75 147 ILE A N 1
ATOM 1122 C CA . ILE A 1 147 ? -15.861 -6.130 -6.948 1.00 97.75 147 ILE A CA 1
ATOM 1123 C C . ILE A 1 147 ? -16.519 -7.310 -6.226 1.00 97.75 147 ILE A C 1
ATOM 1125 O O . ILE A 1 147 ? -17.483 -7.108 -5.491 1.00 97.75 147 ILE A O 1
ATOM 1129 N N . VAL A 1 148 ? -15.987 -8.526 -6.390 1.00 98.00 148 VAL A N 1
ATOM 1130 C CA . VAL A 1 148 ? -16.506 -9.722 -5.705 1.00 98.00 148 VAL A CA 1
ATOM 1131 C C . VAL A 1 148 ? -16.454 -9.547 -4.187 1.00 98.00 148 VAL A C 1
ATOM 1133 O O . VAL A 1 148 ? -17.434 -9.837 -3.508 1.00 98.00 148 VAL A O 1
ATOM 1136 N N . ILE A 1 149 ? -15.349 -9.026 -3.647 1.00 97.56 149 ILE A N 1
ATOM 1137 C CA . ILE A 1 149 ? -15.211 -8.764 -2.208 1.00 97.56 149 ILE A CA 1
ATOM 1138 C C . ILE A 1 149 ? -16.238 -7.728 -1.736 1.00 97.56 149 ILE A C 1
ATOM 1140 O O . ILE A 1 149 ? -16.883 -7.949 -0.715 1.00 97.56 149 ILE A O 1
ATOM 1144 N N . LEU A 1 150 ? -16.425 -6.625 -2.468 1.00 97.06 150 LEU A N 1
ATOM 1145 C CA . LEU A 1 150 ? -17.404 -5.592 -2.107 1.00 97.06 150 LEU A CA 1
ATOM 1146 C C . LEU A 1 150 ? -18.845 -6.120 -2.148 1.00 97.06 150 LEU A C 1
ATOM 1148 O O . LEU A 1 150 ? -19.638 -5.790 -1.269 1.00 97.06 150 LEU A O 1
ATOM 1152 N N . PHE A 1 151 ? -19.167 -6.972 -3.123 1.00 97.12 151 PHE A N 1
ATOM 1153 C CA . PHE A 1 151 ? -20.458 -7.653 -3.197 1.00 97.12 151 PHE A CA 1
ATOM 1154 C C . PHE A 1 151 ? -20.678 -8.579 -1.992 1.00 97.12 151 PHE A C 1
ATOM 1156 O O . PHE A 1 151 ? -21.697 -8.479 -1.317 1.00 97.12 151 PHE A O 1
ATOM 1163 N N . LEU A 1 152 ? -19.701 -9.432 -1.662 1.00 97.75 152 LEU A N 1
ATOM 1164 C CA . LEU A 1 152 ? -19.783 -10.326 -0.499 1.00 97.75 152 LEU A CA 1
ATOM 1165 C C . LEU A 1 152 ? -19.842 -9.566 0.833 1.00 97.75 152 LEU A C 1
ATOM 1167 O O . LEU A 1 152 ? -20.446 -10.047 1.788 1.00 97.75 152 LEU A O 1
ATOM 1171 N N . ALA A 1 153 ? -19.236 -8.381 0.898 1.00 95.94 153 ALA A N 1
ATOM 1172 C CA . ALA A 1 153 ? -19.303 -7.492 2.052 1.00 95.94 153 ALA A CA 1
ATOM 1173 C C . ALA A 1 153 ? -20.647 -6.741 2.174 1.00 95.94 153 ALA A C 1
ATOM 1175 O O . ALA A 1 153 ? -20.839 -6.025 3.156 1.00 95.94 153 ALA A O 1
ATOM 1176 N N . GLY A 1 154 ? -21.565 -6.887 1.210 1.00 96.31 154 GLY A N 1
ATOM 1177 C CA . GLY A 1 154 ? -22.887 -6.252 1.233 1.00 96.31 154 GLY A CA 1
ATOM 1178 C C . GLY A 1 154 ? -22.857 -4.743 0.982 1.00 96.31 154 GLY A C 1
ATOM 1179 O O . GLY A 1 154 ? -23.682 -4.014 1.525 1.00 96.31 154 GLY A O 1
ATOM 1180 N N . VAL A 1 155 ? -21.879 -4.254 0.212 1.00 95.62 155 VAL A N 1
ATOM 1181 C CA . VAL A 1 155 ? -21.745 -2.820 -0.109 1.00 95.62 155 VAL A CA 1
ATOM 1182 C C . VAL A 1 155 ? -22.794 -2.349 -1.126 1.00 95.62 155 VAL A C 1
ATOM 1184 O O . VAL A 1 155 ? -23.136 -1.166 -1.137 1.00 95.62 155 VAL A O 1
ATOM 1187 N N . PHE A 1 156 ? -23.296 -3.259 -1.963 1.00 89.88 156 PHE A N 1
ATOM 1188 C CA . PHE A 1 156 ? -24.302 -3.010 -2.999 1.00 89.88 156 PHE A CA 1
ATOM 1189 C C . PHE A 1 156 ? -25.483 -3.965 -2.849 1.00 89.88 156 PHE A C 1
ATOM 1191 O O . PHE A 1 156 ? -25.242 -5.111 -2.403 1.00 89.88 156 PHE A O 1
#

Nearest PDB structures (foldseek):
  4kx6-assembly2_O  TM=9.278E-01  e=1.315E-08  Escherichia coli DH1
  6awf-assembly1_C  TM=9.240E-01  e=2.714E-08  Escherichia coli
  4kx6-assembly1_C  TM=9.490E-01  e=1.564E-07  Escherichia coli DH1
  6lum-assembly1_C  TM=6.439E-01  e=2.164E-02  Mycolicibacterium smegmatis MC2 51
  7jz2-assembly1_C  TM=5.933E-01  e=1.105E-01  Escherichia coli K-12

Mean predicted aligned error: 10.98 Å

Sequence (156 aa):
MGEEMSRNLGAGAAREPQSPPRAGRVGGAGPLIREVPPTTWFFRHPRYLRYMAREITCIFVGAYCVLLVLGLHSLAAGQPSYEAFLVALRSPASIIFHLLALAASFYHAATWFNATQKAMPIQLGEEFVPGNLISGAHYVAWAALSIVILFLAGVF

Secondary structure (DSSP, 8-state):
--SSGGGG----------PPP-----SSPPP-PPP--TTTGGGG-HHHHHHHHHHHHHHHHHHHHHHHHHHHHHHHT-HHHHHHHHHHHTSHHHHHHHHHHHHHHHHHHHHHHHHHHHH-PPEETTEEPPHHHHHHHHHHHHHHHHHHHHHHTT--

pLDDT: mean 87.21, std 17.3, range [40.75, 98.56]

Radius of gyration: 27.0 Å; Cα contacts (8 Å, |Δi|>4): 56; chains: 1; bounding box: 78×50×55 Å